Protein AF-A0A839QBM5-F1 (afdb_monomer_lite)

pLDDT: mean 90.63, std 6.07, range [68.88, 98.06]

Secondary structure (DSSP, 8-state):
-HHHHHHHHHHHHHHHHHHHHTTT--HHHHHHHHHHHHHHHTTHHHHHHHHHHHHHHH--GGGGTSSSHHHHHHHHH---HHHHHHH-

Sequence (88 aa):
MELVSEAVAVIGEQLAVLGKACEELSHRELVGLLAELTTVLRSVPALEHQILARLRAETEPHRLGESSWKRVLTTALRCSDRDARRRV

Organism: Mycolicibacterium iranicum (NCBI:txid912594)

Foldseek 3Di:
DVVVVVVVVVVVVVVVVVVVVVVVDDPVVVVVSVVVVVVVVVVVLVVLQVVVVVCVVPDAVVVVVDPHQLVVCCVVVVDDSVVSVVND

Radius of gyration: 17.03 Å; chains: 1; bounding box: 41×20×41 Å

Structure (mmCIF, N/CA/C/O backbone):
data_AF-A0A839QBM5-F1
#
_entry.id   AF-A0A839QBM5-F1
#
loop_
_atom_site.group_PDB
_atom_site.id
_atom_site.type_symbol
_atom_site.label_atom_id
_atom_site.label_alt_id
_atom_site.label_comp_id
_atom_site.label_asym_id
_atom_site.label_entity_id
_atom_site.label_seq_id
_atom_site.pdbx_PDB_ins_code
_atom_site.Cartn_x
_atom_site.Cartn_y
_atom_site.Cartn_z
_atom_site.occupancy
_atom_site.B_iso_or_equiv
_atom_site.auth_seq_id
_atom_site.auth_comp_id
_atom_site.auth_asym_id
_atom_site.auth_atom_id
_atom_site.pdbx_PDB_model_num
ATOM 1 N N . MET A 1 1 ? -2.383 10.070 -16.209 1.00 68.88 1 MET A N 1
ATOM 2 C CA . MET A 1 1 ? -2.023 10.445 -14.822 1.00 68.88 1 MET A CA 1
ATOM 3 C C . MET A 1 1 ? -3.241 10.874 -14.021 1.00 68.88 1 MET A C 1
ATOM 5 O O . MET A 1 1 ? -3.318 10.485 -12.868 1.00 68.88 1 MET A O 1
ATOM 9 N N . GLU A 1 2 ? -4.204 11.575 -14.622 1.00 82.00 2 GLU A N 1
ATOM 10 C CA . GLU A 1 2 ? -5.461 11.987 -13.974 1.00 82.00 2 GLU A CA 1
ATOM 11 C C . GLU A 1 2 ? -6.226 10.823 -13.319 1.00 82.00 2 GLU A C 1
ATOM 13 O O . GLU A 1 2 ? -6.427 10.856 -12.114 1.00 82.00 2 GLU A O 1
ATOM 18 N N . LEU A 1 3 ? -6.473 9.722 -14.044 1.00 89.00 3 LEU A N 1
ATOM 19 C CA . LEU A 1 3 ? -7.111 8.514 -13.485 1.00 89.00 3 LEU A CA 1
ATOM 20 C C . LEU A 1 3 ? -6.360 7.896 -12.289 1.00 89.00 3 LEU A C 1
ATOM 22 O O . LEU A 1 3 ? -6.972 7.373 -11.365 1.00 89.00 3 LEU A O 1
ATOM 26 N N . VAL A 1 4 ? -5.022 7.937 -12.297 1.00 88.31 4 VAL A N 1
ATOM 27 C CA . VAL A 1 4 ? -4.208 7.429 -11.176 1.00 88.31 4 VAL A CA 1
ATOM 28 C C . VAL A 1 4 ? -4.353 8.356 -9.973 1.00 88.31 4 VAL A C 1
ATOM 30 O O . VAL A 1 4 ? -4.511 7.885 -8.852 1.00 88.31 4 VAL A O 1
ATOM 33 N N . SER A 1 5 ? -4.320 9.669 -10.210 1.00 87.94 5 SER A N 1
ATOM 34 C CA . SER A 1 5 ? -4.508 10.676 -9.167 1.00 87.94 5 SER A CA 1
ATOM 35 C C . SER A 1 5 ? -5.900 10.58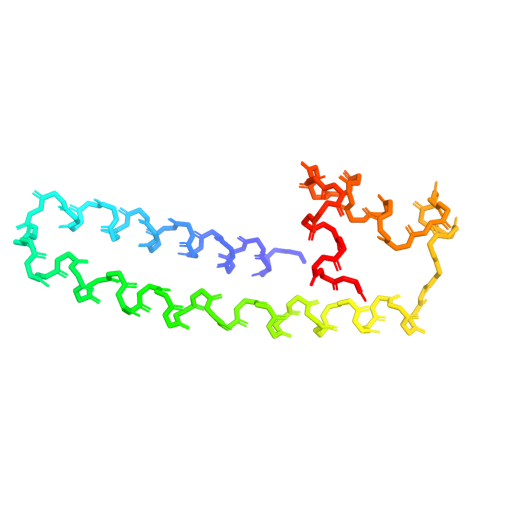7 -8.545 1.00 87.94 5 SER A C 1
ATOM 37 O O . SER A 1 5 ? -6.019 10.681 -7.330 1.00 87.94 5 SER A O 1
ATOM 39 N N . GLU A 1 6 ? -6.932 10.370 -9.359 1.00 94.19 6 GLU A N 1
ATOM 40 C CA . GLU A 1 6 ? -8.312 10.180 -8.915 1.00 94.19 6 GLU A CA 1
ATOM 41 C C . GLU A 1 6 ? -8.453 8.907 -8.072 1.00 94.19 6 GLU A C 1
ATOM 43 O O . GLU A 1 6 ? -8.933 8.967 -6.943 1.00 94.19 6 GLU A O 1
ATOM 48 N N . ALA A 1 7 ? -7.940 7.768 -8.549 1.00 93.88 7 ALA A N 1
ATOM 49 C CA . ALA A 1 7 ? -7.982 6.514 -7.795 1.00 93.88 7 ALA A CA 1
ATOM 50 C C . ALA A 1 7 ? -7.270 6.622 -6.433 1.00 93.88 7 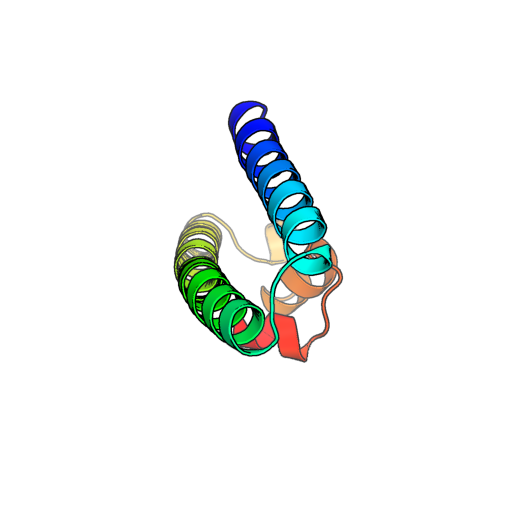ALA A C 1
ATOM 52 O O . ALA A 1 7 ? -7.766 6.119 -5.425 1.00 93.88 7 ALA A O 1
ATOM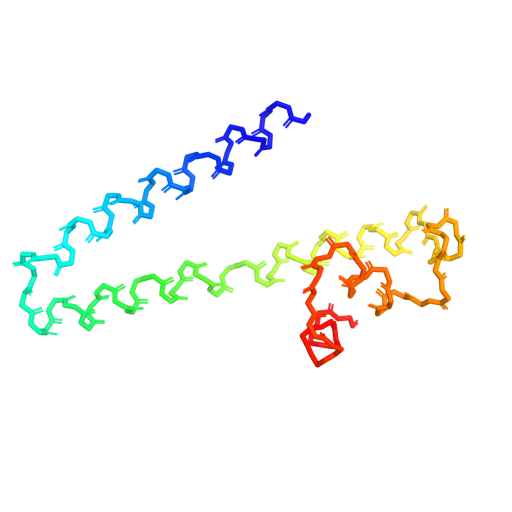 53 N N . VAL A 1 8 ? -6.119 7.300 -6.379 1.00 93.44 8 VAL A N 1
ATOM 54 C CA . VAL A 1 8 ? -5.391 7.533 -5.122 1.00 93.44 8 VAL A CA 1
ATOM 55 C C . VAL A 1 8 ? -6.138 8.510 -4.209 1.00 93.44 8 VAL A C 1
ATOM 57 O O . VAL A 1 8 ? -6.157 8.300 -2.996 1.00 93.44 8 VAL A O 1
ATOM 60 N N . ALA A 1 9 ? -6.785 9.541 -4.761 1.00 94.69 9 ALA A N 1
ATOM 61 C CA . ALA A 1 9 ? -7.619 10.458 -3.986 1.00 94.69 9 ALA A CA 1
ATOM 62 C C . ALA A 1 9 ? -8.788 9.720 -3.321 1.00 94.69 9 ALA A C 1
ATOM 64 O O . ALA A 1 9 ? -8.987 9.869 -2.117 1.00 94.69 9 ALA A O 1
ATOM 65 N N . VAL A 1 10 ? -9.467 8.833 -4.057 1.00 96.69 10 VAL A N 1
ATOM 66 C CA . VAL A 1 10 ? -10.537 7.983 -3.514 1.00 96.69 10 VAL A CA 1
ATOM 67 C C . VAL A 1 10 ? -10.025 7.111 -2.364 1.00 96.69 10 VAL A C 1
ATOM 69 O O . VAL A 1 10 ? -10.682 7.022 -1.331 1.00 96.69 10 VAL A O 1
ATOM 72 N N . ILE A 1 11 ? -8.833 6.508 -2.478 1.00 94.88 11 ILE A N 1
ATOM 73 C CA . ILE A 1 11 ? -8.228 5.757 -1.358 1.00 94.88 11 ILE A CA 1
ATOM 74 C C . ILE A 1 11 ? -8.049 6.665 -0.130 1.00 94.88 11 ILE A C 1
ATOM 76 O O . ILE A 1 11 ? -8.386 6.262 0.983 1.00 94.88 11 ILE A O 1
ATOM 80 N N . GLY A 1 12 ? -7.552 7.890 -0.323 1.00 95.12 12 GLY A N 1
ATOM 81 C CA . GLY A 1 12 ? -7.399 8.877 0.749 1.00 95.12 12 GLY A CA 1
ATOM 82 C C . GLY A 1 12 ? -8.727 9.253 1.416 1.00 95.12 12 GLY A C 1
ATOM 83 O O . GLY A 1 12 ? -8.804 9.310 2.643 1.00 95.12 12 GLY A O 1
ATOM 84 N N . GLU A 1 13 ? -9.785 9.442 0.629 1.00 97.62 13 GLU A N 1
ATOM 85 C CA . GLU A 1 13 ? -11.137 9.713 1.130 1.00 97.62 13 GLU A CA 1
ATOM 86 C C . GLU A 1 13 ? -11.683 8.547 1.959 1.00 97.62 13 GLU A C 1
ATOM 88 O O . GLU A 1 13 ? -12.193 8.763 3.059 1.00 97.62 13 GLU A O 1
ATOM 93 N N . GLN A 1 14 ? -11.525 7.306 1.488 1.00 96.25 14 GLN A N 1
ATOM 94 C CA . GLN A 1 14 ? -11.971 6.128 2.238 1.00 96.25 14 GLN A CA 1
ATOM 95 C C . GLN A 1 14 ? -11.200 5.961 3.551 1.00 96.25 14 GLN A C 1
ATOM 97 O O . GLN A 1 14 ? -11.797 5.648 4.580 1.00 96.25 14 GLN A O 1
ATOM 102 N N . LEU A 1 15 ? -9.892 6.235 3.563 1.00 95.69 15 LEU A N 1
ATOM 103 C CA . LEU A 1 15 ? -9.112 6.242 4.803 1.00 95.69 15 LEU A CA 1
ATOM 104 C C . LEU A 1 15 ? -9.608 7.310 5.788 1.00 95.69 15 LEU A C 1
ATOM 106 O O . LEU A 1 15 ? -9.655 7.046 6.988 1.00 95.69 15 LEU A O 1
ATOM 110 N N . ALA A 1 16 ? -10.025 8.484 5.307 1.00 96.56 16 ALA A N 1
ATOM 111 C CA . ALA A 1 16 ? -10.618 9.515 6.157 1.00 96.56 16 ALA A CA 1
ATOM 112 C C . ALA A 1 16 ? -11.982 9.087 6.731 1.00 96.56 16 ALA A C 1
ATOM 114 O O . ALA A 1 16 ? -12.268 9.366 7.896 1.00 96.56 16 ALA A O 1
ATOM 115 N N . VAL A 1 17 ? -12.807 8.380 5.949 1.00 96.62 17 VAL A N 1
ATOM 116 C CA . VAL A 1 17 ? -14.073 7.791 6.425 1.00 96.62 17 VAL A CA 1
ATOM 117 C C . VAL A 1 17 ? -13.814 6.759 7.523 1.00 96.62 17 VAL A C 1
ATOM 119 O O . VAL A 1 17 ? -14.426 6.839 8.587 1.00 96.62 17 VAL A O 1
ATOM 122 N N . LEU A 1 18 ? -12.870 5.837 7.309 1.00 95.81 18 LEU A N 1
ATOM 123 C CA . LEU A 1 18 ? -12.484 4.848 8.321 1.00 95.81 18 LEU A CA 1
ATOM 124 C C . LEU A 1 18 ? -11.918 5.512 9.583 1.00 95.81 18 LEU A C 1
ATOM 126 O O . LEU A 1 18 ? -12.230 5.084 10.689 1.00 95.81 18 LEU A O 1
ATOM 130 N N . GLY A 1 19 ? -11.137 6.585 9.424 1.00 95.25 19 GLY A N 1
ATOM 131 C CA . GLY A 1 19 ? -10.609 7.373 10.537 1.00 95.25 19 GLY A CA 1
ATOM 132 C C . GLY A 1 19 ? -11.706 7.957 11.427 1.00 95.25 19 GLY A C 1
ATOM 133 O O . GLY A 1 19 ? -11.594 7.867 12.643 1.00 95.25 19 GLY A O 1
ATOM 134 N N . LYS A 1 20 ? -12.789 8.478 10.836 1.00 95.94 20 LYS A N 1
ATOM 135 C CA . LYS A 1 20 ? -13.962 8.945 11.594 1.00 95.94 20 LYS A CA 1
ATOM 136 C C . LYS A 1 20 ? -14.687 7.794 12.287 1.00 95.94 20 LYS A C 1
ATOM 138 O O . LYS A 1 20 ? -15.041 7.917 13.451 1.00 95.94 20 LYS A O 1
ATOM 143 N N . ALA A 1 21 ? -14.868 6.665 11.598 1.00 93.50 21 ALA A N 1
ATOM 144 C CA . ALA A 1 21 ? -15.522 5.496 12.184 1.00 93.50 21 ALA A CA 1
ATOM 145 C C . ALA A 1 21 ? -14.792 5.004 13.447 1.00 93.50 21 ALA A C 1
ATOM 147 O O . ALA A 1 21 ? -15.444 4.660 14.427 1.00 93.50 21 ALA A O 1
ATOM 148 N N . CYS A 1 22 ? -13.452 5.040 13.472 1.00 95.38 22 CYS A N 1
ATOM 149 C CA . CYS A 1 22 ? -12.653 4.656 14.643 1.00 95.38 22 CYS A CA 1
ATOM 150 C C . CYS A 1 22 ? -13.049 5.369 15.947 1.00 95.38 22 CYS A C 1
ATOM 152 O O . CYS A 1 22 ? -12.824 4.805 17.015 1.00 95.38 22 CYS A O 1
ATOM 154 N N . GLU A 1 23 ? -13.594 6.587 15.881 1.00 95.62 23 GLU A N 1
ATOM 155 C CA . GLU A 1 23 ? -13.963 7.377 17.064 1.00 95.62 23 GLU A CA 1
ATOM 156 C C . GLU A 1 23 ? -15.185 6.803 17.803 1.00 95.62 23 GLU A C 1
ATOM 158 O O . GLU A 1 23 ? -15.345 7.036 19.000 1.00 95.62 23 GLU A O 1
ATOM 163 N N . GLU A 1 24 ? -16.019 6.017 17.115 1.00 96.19 24 GLU A N 1
ATOM 164 C CA . GLU A 1 24 ? -17.302 5.513 17.626 1.00 96.19 24 GLU A CA 1
ATOM 165 C C . GLU A 1 24 ? -17.306 3.991 17.874 1.00 96.19 24 GLU A C 1
ATOM 167 O O . GLU A 1 24 ? -18.226 3.464 18.501 1.00 96.19 24 GLU A O 1
ATOM 172 N N . LEU A 1 25 ? -16.278 3.270 17.408 1.00 97.31 25 LEU A N 1
ATOM 173 C CA . LEU A 1 25 ? -16.192 1.810 17.505 1.00 97.31 25 LEU A CA 1
ATOM 174 C C . LEU A 1 25 ? -15.741 1.321 18.889 1.00 97.31 25 LEU A C 1
ATOM 176 O O . LEU A 1 25 ? -14.849 1.876 19.532 1.00 97.31 25 LEU A O 1
ATOM 180 N N . SER A 1 26 ? -16.287 0.184 19.316 1.00 97.50 26 SER A N 1
ATOM 181 C CA . SER A 1 26 ? -15.796 -0.544 20.486 1.00 97.50 26 SER A CA 1
ATOM 182 C C . SER A 1 26 ? -14.422 -1.180 20.234 1.00 97.50 26 SER A C 1
ATOM 184 O O . SER A 1 26 ? -14.028 -1.461 19.103 1.00 97.50 26 SER A O 1
ATOM 186 N N . HIS A 1 27 ? -13.708 -1.535 21.308 1.00 97.75 27 HIS A N 1
ATOM 187 C CA . HIS A 1 27 ? -12.411 -2.224 21.221 1.00 97.75 27 HIS A CA 1
ATOM 188 C C . HIS A 1 27 ? -12.435 -3.482 20.338 1.00 97.75 27 HIS A C 1
ATOM 190 O O . HIS A 1 27 ? -11.473 -3.757 19.624 1.00 97.75 27 HIS A O 1
ATOM 196 N N . ARG A 1 28 ? -13.526 -4.259 20.374 1.00 97.56 28 ARG A N 1
ATOM 197 C CA . ARG A 1 28 ? -13.654 -5.473 19.556 1.00 97.56 28 ARG A CA 1
ATOM 198 C C . ARG A 1 28 ? -13.818 -5.132 18.076 1.00 97.56 28 ARG A C 1
ATOM 200 O O . ARG A 1 28 ? -13.233 -5.807 17.233 1.00 97.56 28 ARG A O 1
ATOM 207 N N . GLU A 1 29 ? -14.584 -4.094 17.768 1.00 97.69 29 GLU A N 1
ATOM 208 C CA . GLU A 1 29 ? -14.790 -3.622 16.398 1.00 97.69 29 GLU A CA 1
ATOM 209 C C . GLU A 1 29 ? -13.522 -2.984 15.828 1.00 97.69 29 GLU A C 1
ATOM 211 O O . GLU A 1 29 ? -13.197 -3.236 14.674 1.00 97.69 29 GLU A O 1
ATOM 216 N N . LEU A 1 30 ? -12.735 -2.275 16.642 1.00 98.06 30 LEU A N 1
ATOM 217 C CA . LEU A 1 30 ? -11.421 -1.760 16.240 1.00 98.06 30 LEU A CA 1
ATOM 218 C C . LEU A 1 30 ? -10.458 -2.882 15.821 1.00 98.06 30 LEU A C 1
ATOM 220 O O . LEU A 1 30 ? -9.722 -2.740 14.845 1.00 98.06 30 LEU A O 1
ATOM 224 N N . VAL A 1 31 ? -10.476 -4.025 16.515 1.00 97.88 31 VAL A N 1
ATOM 225 C CA . VAL A 1 31 ? -9.687 -5.203 16.109 1.00 97.88 31 VAL A CA 1
ATOM 226 C C . VAL A 1 31 ? -10.191 -5.778 14.780 1.00 97.88 31 VAL A C 1
ATOM 228 O O . VAL A 1 31 ? -9.376 -6.153 13.936 1.00 97.88 31 VAL A O 1
ATOM 231 N N . GLY A 1 32 ? -11.511 -5.820 14.571 1.00 97.50 32 GLY A N 1
ATOM 232 C CA . GLY A 1 32 ? -12.111 -6.222 13.293 1.00 97.50 32 GLY A CA 1
ATOM 233 C C . GLY A 1 32 ? -11.698 -5.299 12.146 1.00 97.50 32 GLY A C 1
ATOM 234 O O . GLY A 1 32 ? -11.183 -5.765 11.130 1.00 97.50 32 GLY A O 1
ATOM 235 N N . LEU A 1 33 ? -11.795 -3.987 12.363 1.00 96.38 33 LEU A N 1
ATOM 236 C CA . LEU A 1 33 ? -11.367 -2.963 11.416 1.00 96.38 33 LEU A CA 1
ATOM 237 C C . LEU A 1 33 ? -9.880 -3.098 11.062 1.00 96.38 33 LEU A C 1
ATOM 239 O O . LEU A 1 33 ? -9.515 -3.038 9.889 1.00 96.38 33 LEU A O 1
ATOM 243 N N . LEU A 1 34 ? -9.009 -3.344 12.047 1.00 96.31 34 LEU A N 1
ATOM 244 C CA . LEU A 1 34 ? -7.589 -3.601 11.789 1.00 96.31 34 LEU A CA 1
ATOM 245 C C . LEU A 1 34 ? -7.369 -4.846 10.922 1.00 96.31 34 LEU A C 1
ATOM 247 O O . LEU A 1 34 ? -6.480 -4.837 10.068 1.00 96.31 34 LEU A O 1
ATOM 251 N N . ALA A 1 35 ? -8.151 -5.910 11.112 1.00 97.00 35 ALA A N 1
ATOM 252 C CA . ALA A 1 35 ? -8.045 -7.125 10.306 1.00 97.00 35 ALA A CA 1
ATOM 253 C C . ALA A 1 35 ? -8.471 -6.885 8.845 1.00 97.00 35 ALA A C 1
ATOM 255 O O . ALA A 1 35 ? -7.775 -7.317 7.916 1.00 97.00 35 ALA A O 1
ATOM 256 N N . GLU A 1 36 ? -9.564 -6.153 8.633 1.00 95.56 36 GLU A N 1
ATOM 257 C CA . GLU A 1 36 ? -10.048 -5.779 7.300 1.00 95.56 36 GLU A CA 1
ATOM 258 C C . GLU A 1 36 ? -9.065 -4.847 6.586 1.00 95.56 36 GLU A C 1
ATOM 260 O O . GLU A 1 36 ? -8.621 -5.144 5.473 1.00 95.56 36 GLU A O 1
ATOM 265 N N . LEU A 1 37 ? -8.617 -3.784 7.261 1.00 95.31 37 LEU A N 1
ATOM 266 C CA . LEU A 1 37 ? -7.620 -2.862 6.721 1.00 95.31 37 LEU A CA 1
ATOM 267 C C . LEU A 1 37 ? -6.319 -3.594 6.372 1.00 95.31 37 LEU A C 1
ATOM 269 O O . LEU A 1 37 ? -5.744 -3.381 5.307 1.00 95.31 37 LEU A O 1
ATOM 273 N N . THR A 1 38 ? -5.873 -4.514 7.228 1.00 94.75 38 THR A N 1
ATOM 274 C CA . THR A 1 38 ? -4.683 -5.334 6.961 1.00 94.75 38 THR A CA 1
ATOM 275 C C . THR A 1 38 ? -4.854 -6.196 5.711 1.00 94.75 38 THR A C 1
ATOM 277 O O . THR A 1 38 ? -3.897 -6.378 4.959 1.00 94.75 38 THR A O 1
ATOM 280 N N . THR A 1 39 ? -6.054 -6.719 5.460 1.00 95.06 39 THR A N 1
ATOM 281 C CA . THR A 1 39 ? -6.343 -7.503 4.249 1.00 95.06 39 THR A CA 1
ATOM 282 C C . THR A 1 39 ? -6.158 -6.653 2.994 1.00 95.06 39 THR A C 1
ATOM 284 O O . THR A 1 39 ? -5.481 -7.085 2.061 1.00 95.06 39 THR A O 1
ATOM 287 N N . VAL A 1 40 ? -6.656 -5.413 3.008 1.00 94.00 40 VAL A N 1
ATOM 288 C CA . VAL A 1 40 ? -6.446 -4.452 1.915 1.00 94.00 40 VAL A CA 1
ATOM 289 C C . VAL A 1 40 ? -4.964 -4.108 1.771 1.00 94.00 40 VAL A C 1
ATOM 291 O O . VAL A 1 40 ? -4.407 -4.224 0.680 1.00 94.00 40 VAL A O 1
ATOM 294 N N . LEU A 1 41 ? -4.279 -3.767 2.865 1.00 92.06 41 LEU A N 1
ATOM 295 C CA . LEU A 1 41 ? -2.859 -3.399 2.844 1.00 92.06 41 LEU A CA 1
ATOM 296 C C . LEU A 1 41 ? -1.959 -4.521 2.309 1.00 92.06 41 LEU A C 1
ATOM 298 O O . LEU A 1 41 ? -0.950 -4.244 1.666 1.00 92.06 41 LEU A O 1
ATOM 302 N N . ARG A 1 42 ? -2.328 -5.790 2.511 1.00 93.44 42 ARG A N 1
ATOM 303 C CA . ARG A 1 42 ? -1.590 -6.946 1.974 1.00 93.44 42 ARG A CA 1
ATOM 304 C C . ARG A 1 42 ? -1.695 -7.103 0.456 1.00 93.44 42 ARG A C 1
ATOM 306 O O . ARG A 1 42 ? -0.890 -7.836 -0.111 1.00 93.44 42 ARG A O 1
ATOM 313 N N . SER A 1 43 ? -2.629 -6.419 -0.204 1.00 91.19 43 SER A N 1
ATOM 314 C CA . SER A 1 43 ? -2.712 -6.395 -1.671 1.00 91.19 43 SER A CA 1
ATOM 315 C C . SER A 1 43 ? -1.724 -5.411 -2.313 1.00 91.19 43 SER A C 1
ATOM 317 O O . SER A 1 43 ? -1.281 -5.626 -3.441 1.00 91.19 43 SER A O 1
ATOM 319 N N . VAL A 1 44 ? -1.309 -4.372 -1.579 1.00 91.56 44 VAL A N 1
ATOM 320 C CA . VAL A 1 44 ? -0.417 -3.314 -2.081 1.00 91.56 44 VAL A CA 1
ATOM 321 C C . VAL A 1 44 ? 0.946 -3.855 -2.545 1.00 91.56 44 VAL A C 1
ATOM 323 O O . VAL A 1 44 ? 1.350 -3.506 -3.655 1.00 91.56 44 VAL A O 1
ATOM 326 N N . PRO A 1 45 ? 1.638 -4.756 -1.812 1.00 90.69 45 PRO A N 1
ATOM 327 C CA . PRO A 1 45 ? 2.915 -5.310 -2.269 1.00 90.69 45 PRO A CA 1
ATOM 328 C C . PRO A 1 45 ? 2.831 -6.042 -3.613 1.00 90.69 45 PRO A C 1
ATOM 330 O O . PRO A 1 45 ? 3.782 -6.012 -4.390 1.00 90.69 45 PRO A O 1
ATOM 333 N N . ALA A 1 46 ? 1.700 -6.687 -3.920 1.00 91.12 46 ALA A N 1
ATOM 334 C CA . ALA A 1 46 ? 1.524 -7.357 -5.206 1.00 91.12 46 ALA A CA 1
ATOM 335 C C . ALA A 1 46 ? 1.518 -6.344 -6.364 1.00 91.12 46 ALA A C 1
ATOM 337 O O . ALA A 1 46 ? 2.176 -6.570 -7.381 1.00 91.12 46 ALA A O 1
ATOM 338 N N . LEU A 1 47 ? 0.842 -5.206 -6.184 1.00 92.44 47 LEU A N 1
ATOM 339 C CA . LEU A 1 47 ? 0.855 -4.103 -7.145 1.00 92.44 47 LEU A CA 1
ATOM 340 C C . LEU A 1 47 ? 2.243 -3.448 -7.239 1.00 92.44 47 LEU A C 1
ATOM 342 O O . LEU A 1 47 ? 2.726 -3.206 -8.345 1.00 92.44 47 LEU A O 1
ATOM 346 N N . GLU A 1 48 ? 2.916 -3.210 -6.106 1.00 90.25 48 GLU A N 1
ATOM 347 C CA . GLU A 1 48 ? 4.293 -2.690 -6.087 1.00 90.25 48 GLU A CA 1
ATOM 348 C C . GLU A 1 48 ? 5.231 -3.595 -6.904 1.00 90.25 48 GLU A C 1
ATOM 350 O O . GLU A 1 48 ? 5.978 -3.106 -7.754 1.00 90.25 48 GLU A O 1
ATOM 355 N N . HIS A 1 49 ? 5.152 -4.917 -6.721 1.00 91.00 49 HIS A N 1
ATOM 356 C CA . HIS A 1 49 ? 5.946 -5.871 -7.495 1.00 91.00 49 HIS A CA 1
ATOM 357 C C . HIS A 1 49 ? 5.637 -5.823 -8.995 1.00 91.00 49 HIS A C 1
ATOM 359 O O . HIS A 1 49 ? 6.567 -5.887 -9.797 1.00 91.00 49 HIS A O 1
ATOM 365 N N . GLN A 1 50 ? 4.371 -5.681 -9.398 1.00 93.12 50 GLN A N 1
ATOM 366 C CA . GLN A 1 50 ? 4.007 -5.545 -10.815 1.00 93.12 50 GLN A CA 1
ATOM 367 C C . GLN A 1 50 ? 4.597 -4.274 -11.439 1.00 93.12 50 GLN A C 1
ATOM 369 O O . GLN A 1 50 ? 5.180 -4.330 -12.524 1.00 93.12 50 GLN A O 1
ATOM 374 N N . ILE A 1 51 ? 4.497 -3.141 -10.736 1.00 92.56 51 ILE A N 1
ATOM 375 C CA . ILE A 1 51 ? 5.070 -1.861 -11.173 1.00 92.56 51 ILE A CA 1
ATOM 376 C C . ILE A 1 51 ? 6.590 -1.990 -11.326 1.00 92.56 51 ILE A C 1
ATOM 378 O O . ILE A 1 51 ? 7.147 -1.596 -12.350 1.00 92.56 51 ILE A O 1
ATOM 382 N N . LEU A 1 52 ? 7.264 -2.584 -10.337 1.00 90.19 52 LEU A N 1
ATOM 383 C CA . LEU A 1 52 ? 8.715 -2.764 -10.353 1.00 90.19 52 LEU A CA 1
ATOM 384 C C . LEU A 1 52 ? 9.178 -3.741 -11.431 1.00 90.19 52 LEU A C 1
ATOM 386 O O . LEU A 1 52 ? 10.190 -3.481 -12.077 1.00 90.19 52 LEU A O 1
ATOM 390 N N . ALA A 1 53 ? 8.457 -4.840 -11.649 1.00 92.94 53 ALA A N 1
ATOM 391 C CA . ALA A 1 53 ? 8.777 -5.800 -12.700 1.00 92.94 53 ALA A CA 1
ATOM 392 C C . ALA A 1 53 ? 8.735 -5.136 -14.081 1.00 92.94 53 ALA A C 1
ATOM 394 O O . ALA A 1 53 ? 9.676 -5.279 -14.861 1.00 92.94 53 ALA A O 1
ATOM 395 N N . ARG A 1 54 ? 7.690 -4.344 -14.350 1.00 93.94 54 ARG A N 1
ATOM 396 C CA . ARG A 1 54 ? 7.573 -3.577 -15.592 1.00 93.94 54 ARG A CA 1
ATOM 397 C C . ARG A 1 54 ? 8.694 -2.544 -15.729 1.00 93.94 54 ARG A C 1
ATOM 399 O O . ARG A 1 54 ? 9.351 -2.491 -16.763 1.00 93.94 54 ARG A O 1
ATOM 406 N N . LEU A 1 55 ? 8.968 -1.785 -14.668 1.00 91.19 55 LEU A N 1
ATOM 407 C CA . LEU A 1 55 ? 10.029 -0.777 -14.659 1.00 91.19 55 LEU A CA 1
ATOM 408 C C . LEU A 1 55 ? 11.415 -1.385 -14.939 1.00 91.19 55 LEU A C 1
ATOM 410 O O . LEU A 1 55 ? 12.202 -0.805 -15.682 1.00 91.19 55 LEU A O 1
ATOM 414 N N . ARG A 1 56 ? 11.698 -2.570 -14.382 1.00 89.44 56 ARG A N 1
ATOM 415 C CA . ARG A 1 56 ? 12.944 -3.320 -14.622 1.00 89.44 56 ARG A CA 1
ATOM 416 C C . ARG A 1 56 ? 13.052 -3.900 -16.024 1.00 89.44 56 ARG A C 1
ATOM 418 O O . ARG A 1 56 ? 14.164 -4.051 -16.514 1.00 89.44 56 ARG A O 1
ATOM 425 N N . ALA A 1 57 ? 11.930 -4.277 -16.629 1.00 92.88 57 ALA A N 1
ATOM 426 C CA . ALA A 1 57 ? 11.909 -4.807 -17.987 1.00 92.88 57 ALA A CA 1
ATOM 427 C C . ALA A 1 57 ? 12.105 -3.700 -19.035 1.00 92.88 57 ALA A C 1
ATOM 429 O O . ALA A 1 57 ? 12.689 -3.943 -20.086 1.00 92.88 57 ALA A O 1
ATOM 430 N N . GLU A 1 58 ? 11.617 -2.490 -18.750 1.00 92.62 58 GLU A N 1
ATOM 431 C CA . GLU A 1 58 ? 11.575 -1.383 -19.711 1.00 92.62 58 GLU A CA 1
ATOM 432 C C . GLU A 1 58 ? 12.740 -0.390 -19.564 1.00 92.62 58 GLU A C 1
ATOM 434 O O . GLU A 1 58 ? 12.969 0.431 -20.452 1.00 92.62 58 GLU A O 1
ATOM 439 N N . THR A 1 59 ? 13.462 -0.381 -18.440 1.00 91.94 59 THR A N 1
ATOM 440 C CA . THR A 1 59 ? 14.477 0.643 -18.135 1.00 91.94 59 THR A CA 1
ATOM 441 C C . THR A 1 59 ? 15.572 0.090 -17.221 1.00 91.94 59 THR A C 1
ATOM 443 O O . THR A 1 59 ? 15.434 -0.977 -16.638 1.00 91.94 59 THR A O 1
ATOM 446 N N . GLU A 1 60 ? 16.679 0.823 -17.088 1.00 89.19 60 GLU A N 1
ATOM 447 C CA . GLU A 1 60 ? 17.769 0.544 -16.150 1.00 89.19 60 GLU A CA 1
ATOM 448 C C . GLU A 1 60 ? 17.943 1.711 -15.161 1.00 89.19 60 GLU A C 1
ATOM 450 O O . GLU A 1 60 ? 17.699 2.862 -15.533 1.00 89.19 60 GLU A O 1
ATOM 455 N N . PRO A 1 61 ? 18.439 1.479 -13.929 1.00 87.75 61 PRO A N 1
ATOM 456 C CA . PRO A 1 61 ? 18.589 2.529 -12.915 1.00 87.75 61 PRO A CA 1
ATOM 457 C C . PRO A 1 61 ? 19.381 3.752 -13.391 1.00 87.75 61 PRO A C 1
ATOM 459 O O . PRO A 1 61 ? 19.023 4.886 -13.077 1.00 87.75 61 PRO A O 1
ATOM 462 N N . HIS A 1 62 ? 20.421 3.531 -14.201 1.00 88.75 62 HIS A N 1
ATOM 463 C CA . HIS A 1 62 ? 21.289 4.593 -14.708 1.00 88.75 62 HIS A CA 1
ATOM 464 C C . HIS A 1 62 ? 20.556 5.567 -15.633 1.00 88.75 62 HIS A C 1
ATOM 466 O O . HIS A 1 62 ? 20.855 6.759 -15.630 1.00 88.75 62 HIS A O 1
ATOM 472 N N . ARG A 1 63 ? 19.555 5.087 -16.383 1.00 89.56 63 ARG A N 1
ATOM 473 C CA . ARG A 1 63 ? 18.687 5.936 -17.216 1.00 89.56 63 ARG A CA 1
ATOM 474 C C . ARG A 1 63 ? 17.791 6.844 -16.373 1.00 89.56 63 ARG A C 1
ATOM 476 O O . ARG A 1 63 ? 17.351 7.875 -16.865 1.00 89.56 63 ARG A O 1
ATOM 483 N N . LEU A 1 64 ? 17.565 6.478 -15.112 1.00 87.69 64 LEU A N 1
ATOM 484 C CA . LEU A 1 64 ? 16.834 7.261 -14.115 1.00 87.69 64 LEU A CA 1
ATOM 485 C C . LEU A 1 64 ? 17.771 8.077 -13.203 1.00 87.69 64 LEU A C 1
ATOM 487 O O . LEU A 1 64 ? 17.314 8.646 -12.217 1.00 87.69 64 LEU A O 1
ATOM 491 N N . GLY A 1 65 ? 19.071 8.146 -13.521 1.00 88.56 65 GLY A N 1
ATOM 492 C CA . GLY A 1 65 ? 20.050 8.967 -12.801 1.00 88.56 65 GLY A CA 1
ATOM 493 C C . GLY A 1 65 ? 20.622 8.341 -11.527 1.00 88.56 65 GLY A C 1
ATOM 494 O O . GLY A 1 65 ? 21.328 9.019 -10.786 1.00 88.56 65 GLY A O 1
ATOM 495 N N . GLU A 1 66 ? 20.362 7.059 -11.265 1.00 91.50 66 GLU A N 1
ATOM 496 C CA . GLU A 1 66 ? 20.790 6.381 -10.037 1.00 91.50 66 GLU A CA 1
ATOM 497 C C . GLU A 1 66 ? 21.611 5.123 -10.333 1.00 91.50 66 GLU A C 1
ATOM 499 O O . GLU A 1 66 ? 21.502 4.506 -11.390 1.00 91.50 66 GLU A O 1
ATOM 504 N N . SER A 1 67 ? 22.445 4.697 -9.382 1.00 90.19 67 SER A N 1
ATOM 505 C CA . SER A 1 67 ? 23.334 3.542 -9.589 1.00 90.19 67 SER A CA 1
ATOM 506 C C . SER A 1 67 ? 22.688 2.177 -9.332 1.00 90.19 67 SER A C 1
ATOM 508 O O . SER A 1 67 ? 23.286 1.148 -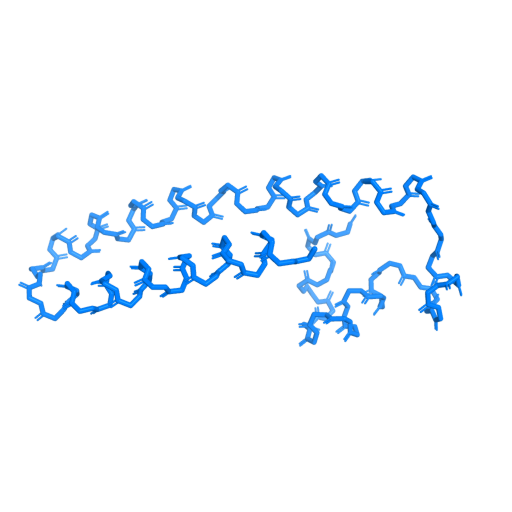9.625 1.00 90.19 67 SER A O 1
ATOM 510 N N . SER A 1 68 ? 21.486 2.135 -8.751 1.00 87.94 68 SER A N 1
ATOM 511 C CA . SER A 1 68 ? 20.761 0.886 -8.478 1.00 87.94 68 SER A CA 1
ATOM 512 C C . SER A 1 68 ? 19.270 1.136 -8.269 1.00 87.94 68 SER A C 1
ATOM 514 O O . SER A 1 68 ? 18.881 2.218 -7.830 1.00 87.94 68 SER A O 1
ATOM 516 N N . TRP A 1 69 ? 18.435 0.113 -8.486 1.00 86.56 69 TRP A N 1
ATOM 517 C CA . TRP A 1 69 ? 16.992 0.177 -8.203 1.00 86.56 69 TRP A CA 1
ATOM 518 C C . TRP A 1 69 ? 16.682 0.542 -6.755 1.00 86.56 69 TRP A C 1
ATOM 520 O O . TRP A 1 69 ? 15.742 1.284 -6.497 1.00 86.56 69 TRP A O 1
ATOM 530 N N . LYS A 1 70 ? 17.511 0.080 -5.812 1.00 88.81 70 LYS A N 1
ATOM 531 C CA . LYS A 1 70 ? 17.403 0.480 -4.408 1.00 88.81 70 LYS A CA 1
ATOM 532 C C . LYS A 1 70 ? 17.483 2.002 -4.274 1.00 88.81 70 LYS A C 1
ATOM 534 O O . LYS A 1 70 ? 16.602 2.585 -3.663 1.00 88.81 70 LYS A O 1
ATOM 539 N N . ARG A 1 71 ? 18.490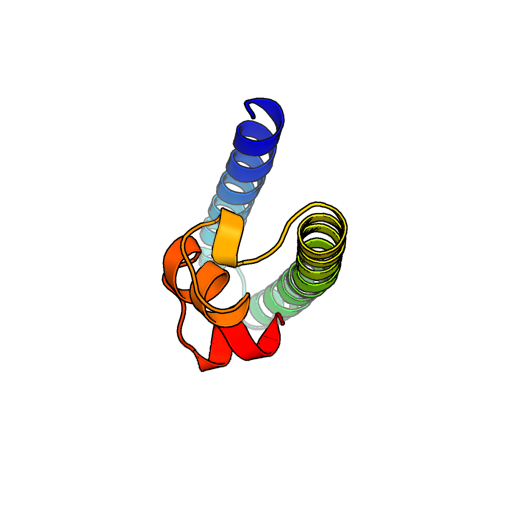 2.641 -4.882 1.00 88.88 71 ARG A N 1
ATOM 540 C CA . ARG A 1 71 ? 18.640 4.104 -4.833 1.00 88.88 71 ARG A CA 1
ATOM 541 C C . ARG A 1 71 ? 17.509 4.830 -5.551 1.00 88.88 71 ARG A C 1
ATOM 543 O O . ARG A 1 71 ? 17.002 5.792 -4.995 1.00 88.88 71 ARG A O 1
ATOM 550 N N . VAL A 1 72 ? 17.058 4.325 -6.704 1.00 87.81 72 VAL A N 1
ATOM 551 C CA . VAL A 1 72 ? 15.868 4.861 -7.394 1.00 87.81 72 VAL A CA 1
ATOM 552 C C . VAL A 1 72 ? 14.678 4.929 -6.433 1.00 87.81 72 VAL A C 1
ATOM 554 O O . VAL A 1 72 ? 14.045 5.973 -6.326 1.00 87.81 72 VAL A O 1
ATOM 557 N N . LEU A 1 73 ? 14.398 3.855 -5.685 1.00 85.62 73 LEU A N 1
ATOM 558 C CA . LEU A 1 73 ? 13.269 3.820 -4.749 1.00 85.62 73 LEU A CA 1
ATOM 559 C C . LEU A 1 73 ? 13.504 4.625 -3.470 1.00 85.62 73 LEU A C 1
ATOM 561 O O . LEU A 1 73 ? 12.583 5.301 -3.019 1.00 85.62 73 LEU A O 1
ATOM 565 N N . THR A 1 74 ? 14.706 4.594 -2.892 1.00 87.44 74 THR A N 1
ATOM 566 C CA . THR A 1 74 ? 15.058 5.438 -1.739 1.00 87.44 74 THR A CA 1
ATOM 567 C C . THR A 1 74 ? 14.856 6.918 -2.090 1.00 87.44 74 THR A C 1
ATOM 569 O O . THR A 1 74 ? 14.216 7.641 -1.329 1.00 87.44 74 THR A O 1
ATOM 572 N N . THR A 1 75 ? 15.317 7.358 -3.267 1.00 85.50 75 THR A N 1
ATOM 573 C CA . THR A 1 75 ? 15.184 8.743 -3.745 1.00 85.50 75 THR A CA 1
ATOM 574 C C . THR A 1 75 ? 13.734 9.089 -4.104 1.00 85.50 75 THR A C 1
ATOM 576 O O . THR A 1 75 ? 13.218 10.106 -3.639 1.00 85.50 75 THR A O 1
ATOM 579 N N . ALA A 1 76 ? 13.044 8.245 -4.881 1.00 83.12 76 ALA A N 1
ATOM 580 C CA . ALA A 1 76 ? 11.684 8.520 -5.354 1.00 83.12 76 ALA A CA 1
ATOM 581 C C . ALA A 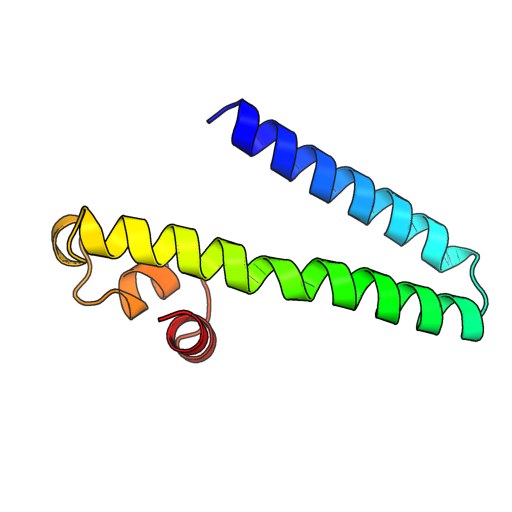1 76 ? 10.624 8.435 -4.242 1.00 83.12 76 ALA A C 1
ATOM 583 O O . ALA A 1 76 ? 9.735 9.280 -4.175 1.00 83.12 76 ALA A O 1
ATOM 584 N N . LEU A 1 77 ? 10.719 7.439 -3.356 1.00 78.62 77 LEU A N 1
ATOM 585 C CA . LEU A 1 77 ? 9.749 7.209 -2.275 1.00 78.62 77 LEU A CA 1
ATOM 586 C C . LEU A 1 77 ? 10.148 7.888 -0.958 1.00 78.62 77 LEU A C 1
ATOM 588 O O . LEU A 1 77 ? 9.392 7.815 0.008 1.00 78.62 77 LEU A O 1
ATOM 592 N N . ARG A 1 78 ? 11.338 8.507 -0.890 1.00 82.00 78 ARG A N 1
ATOM 593 C CA . ARG A 1 78 ? 11.927 9.069 0.343 1.00 82.00 78 ARG A CA 1
ATOM 594 C C . ARG A 1 78 ? 11.911 8.073 1.510 1.00 82.00 78 ARG A C 1
ATOM 596 O O . ARG A 1 78 ? 11.693 8.447 2.661 1.00 82.00 78 ARG A O 1
ATOM 603 N N . CYS A 1 79 ? 12.099 6.791 1.202 1.00 80.19 79 CYS A N 1
ATOM 604 C CA . CYS A 1 79 ? 12.017 5.702 2.171 1.00 80.19 79 CYS A CA 1
ATOM 605 C C . CYS A 1 79 ? 13.406 5.280 2.660 1.00 80.19 79 CYS A C 1
ATOM 607 O O . CYS A 1 79 ? 14.422 5.651 2.078 1.00 80.19 79 CYS A O 1
ATOM 609 N N . SER A 1 80 ? 13.465 4.506 3.746 1.00 80.75 80 SER A N 1
ATOM 610 C CA . SER A 1 80 ? 14.740 3.983 4.238 1.00 80.75 80 SER A CA 1
ATOM 611 C C . SER A 1 80 ? 15.325 2.933 3.286 1.00 80.75 80 SER A C 1
ATOM 613 O O . SER A 1 80 ? 14.598 2.220 2.594 1.00 80.75 80 SER A O 1
ATOM 615 N N . ASP A 1 81 ? 16.643 2.733 3.337 1.00 76.44 81 ASP A N 1
ATOM 616 C CA . ASP A 1 81 ? 17.318 1.664 2.586 1.00 76.44 81 ASP A CA 1
ATOM 617 C C . ASP A 1 81 ? 16.755 0.265 2.896 1.00 76.44 81 ASP A C 1
ATOM 619 O O . ASP A 1 81 ? 16.727 -0.615 2.031 1.00 76.44 81 ASP A O 1
ATOM 623 N N . ARG A 1 82 ? 16.273 0.052 4.128 1.00 82.88 82 ARG A N 1
ATOM 624 C CA . ARG A 1 82 ? 15.621 -1.195 4.547 1.00 82.88 82 ARG A CA 1
ATOM 625 C C . ARG A 1 82 ? 14.261 -1.373 3.870 1.00 82.88 82 ARG A C 1
ATOM 627 O O . ARG A 1 82 ? 13.916 -2.491 3.493 1.00 82.88 82 ARG A O 1
ATOM 634 N N . ASP A 1 83 ? 13.500 -0.296 3.718 1.00 78.06 83 ASP A N 1
ATOM 635 C CA . ASP A 1 83 ? 12.195 -0.304 3.050 1.00 78.06 83 ASP A CA 1
ATOM 636 C C . ASP A 1 83 ? 12.321 -0.439 1.539 1.00 78.06 83 ASP A C 1
ATOM 638 O O . ASP A 1 83 ? 11.519 -1.148 0.930 1.00 78.06 83 ASP A O 1
ATOM 642 N N . ALA A 1 84 ? 13.356 0.162 0.952 1.00 79.62 84 ALA A N 1
ATOM 643 C CA . ALA A 1 84 ? 13.704 -0.035 -0.446 1.00 79.62 84 ALA A CA 1
ATOM 644 C C . ALA A 1 84 ? 14.120 -1.491 -0.705 1.00 79.62 84 ALA A C 1
ATOM 646 O O . ALA A 1 84 ? 13.602 -2.124 -1.618 1.00 79.62 84 ALA A O 1
ATOM 647 N N . ARG A 1 85 ? 14.980 -2.080 0.142 1.00 82.44 85 ARG A N 1
ATOM 648 C CA . ARG A 1 85 ? 15.405 -3.486 -0.001 1.00 82.44 85 ARG A CA 1
ATOM 649 C C . ARG A 1 85 ? 14.252 -4.485 0.115 1.00 82.44 85 ARG A C 1
ATOM 651 O O . ARG A 1 85 ? 14.317 -5.542 -0.489 1.00 82.44 85 ARG A O 1
ATOM 658 N N . ARG A 1 86 ? 13.205 -4.179 0.884 1.00 81.06 86 ARG A N 1
ATOM 659 C CA . ARG A 1 86 ? 12.021 -5.051 0.979 1.00 81.06 86 ARG A CA 1
ATOM 660 C C . ARG A 1 86 ? 11.208 -5.118 -0.314 1.00 81.06 86 ARG A C 1
ATOM 662 O O . ARG A 1 86 ? 10.463 -6.073 -0.485 1.00 81.06 86 ARG A O 1
ATOM 669 N N . ARG A 1 87 ? 11.342 -4.116 -1.182 1.00 78.75 87 ARG A N 1
ATOM 670 C CA . ARG A 1 87 ? 10.598 -3.990 -2.439 1.00 78.75 87 ARG A CA 1
ATOM 671 C C . ARG A 1 87 ? 11.389 -4.472 -3.653 1.00 78.75 87 ARG A C 1
ATOM 673 O O . ARG A 1 87 ? 10.787 -4.712 -4.694 1.00 78.75 87 ARG A O 1
ATOM 680 N N . VAL A 1 88 ? 12.723 -4.556 -3.549 1.00 79.94 88 VAL A N 1
ATOM 681 C CA . VAL A 1 88 ? 13.629 -4.821 -4.680 1.00 79.94 88 VAL A CA 1
ATOM 682 C C . VAL A 1 88 ? 14.134 -6.252 -4.688 1.00 79.94 88 VAL A C 1
ATOM 684 O O . VAL A 1 88 ? 14.064 -6.849 -5.791 1.00 79.94 88 VAL A O 1
#